Protein AF-A0A812ITG2-F1 (afdb_monomer_lite)

Radius of gyration: 19.4 Å; chains: 1; bounding box: 39×23×66 Å

pLDDT: mean 81.11, std 12.65, range [42.47, 95.81]

Structure (mmCIF, N/CA/C/O backbone):
data_AF-A0A812ITG2-F1
#
_entry.id   AF-A0A812ITG2-F1
#
loop_
_atom_site.group_PDB
_atom_site.id
_atom_site.type_symbol
_atom_site.label_atom_id
_atom_site.label_alt_id
_atom_site.label_comp_id
_atom_site.label_asym_id
_atom_site.label_entity_id
_atom_site.label_seq_id
_atom_site.pdbx_PDB_ins_code
_atom_site.Cartn_x
_atom_site.Cartn_y
_atom_site.Cartn_z
_atom_site.occupancy
_atom_site.B_iso_or_equiv
_atom_site.auth_seq_id
_atom_site.auth_comp_id
_atom_site.auth_asym_id
_atom_site.auth_atom_id
_atom_site.pdbx_PDB_model_num
ATOM 1 N N . MET A 1 1 ? -5.141 -1.075 44.033 1.00 42.47 1 MET A N 1
ATOM 2 C CA . MET A 1 1 ? -5.005 0.239 43.365 1.00 42.47 1 MET A CA 1
ATOM 3 C C . MET A 1 1 ? -4.069 0.037 42.176 1.00 42.47 1 MET A C 1
ATOM 5 O O . MET A 1 1 ? -2.878 0.191 42.354 1.00 42.47 1 MET A O 1
ATOM 9 N N . GLU A 1 2 ? -4.566 -0.388 41.006 1.00 43.84 2 GLU A N 1
ATOM 10 C CA . GLU A 1 2 ? -3.705 -0.751 39.847 1.00 43.84 2 GLU A CA 1
ATOM 11 C C . GLU A 1 2 ? -4.330 -0.413 38.470 1.00 43.84 2 GLU A C 1
ATOM 13 O O . GLU A 1 2 ? -3.938 -0.965 37.458 1.00 43.84 2 GLU A O 1
ATOM 18 N N . ARG A 1 3 ? -5.312 0.500 38.378 1.00 51.16 3 ARG A N 1
ATOM 19 C CA . ARG A 1 3 ? -6.020 0.785 37.099 1.00 51.16 3 ARG A CA 1
ATOM 20 C C . ARG A 1 3 ? -5.627 2.089 36.395 1.00 51.16 3 ARG A C 1
ATOM 22 O O . ARG A 1 3 ? -6.275 2.480 35.428 1.00 51.16 3 ARG A O 1
ATOM 29 N N . VAL A 1 4 ? -4.627 2.805 36.909 1.00 51.91 4 VAL A N 1
ATOM 30 C CA . VAL A 1 4 ? -4.254 4.138 36.395 1.00 51.91 4 VAL A CA 1
ATOM 31 C C . VAL A 1 4 ? -3.164 4.048 35.318 1.00 51.91 4 VAL A C 1
ATOM 33 O O . VAL A 1 4 ? -3.195 4.835 34.378 1.00 51.91 4 VAL A O 1
ATOM 36 N N . SER A 1 5 ? -2.270 3.053 35.397 1.00 54.03 5 SER A N 1
ATOM 37 C CA . SER A 1 5 ? -1.151 2.882 34.452 1.00 54.03 5 SER A CA 1
ATOM 38 C C . SER A 1 5 ? -1.609 2.454 33.052 1.00 54.03 5 SER A C 1
ATOM 40 O O . SER A 1 5 ? -1.211 3.057 32.065 1.00 54.03 5 SER A O 1
ATOM 42 N N . GLU A 1 6 ? -2.523 1.482 32.955 1.00 50.56 6 GLU A N 1
ATOM 43 C CA . GLU A 1 6 ? -2.956 0.913 31.663 1.00 50.56 6 GLU A CA 1
ATOM 44 C C . GLU A 1 6 ? -3.733 1.905 30.779 1.00 50.56 6 GLU A C 1
ATOM 46 O O . GLU A 1 6 ? -3.710 1.812 29.553 1.00 50.56 6 GLU A O 1
ATOM 51 N N . ARG A 1 7 ? -4.428 2.880 31.384 1.00 52.06 7 ARG A N 1
ATOM 52 C CA . ARG A 1 7 ? -5.195 3.888 30.632 1.00 52.06 7 ARG A CA 1
ATOM 53 C C . ARG A 1 7 ? -4.287 4.919 29.965 1.00 52.06 7 ARG A C 1
ATOM 55 O O . ARG A 1 7 ? -4.543 5.276 28.818 1.00 52.06 7 ARG A O 1
ATOM 62 N N . ALA A 1 8 ? -3.232 5.352 30.653 1.00 51.72 8 ALA A N 1
ATOM 63 C CA . ALA A 1 8 ? -2.276 6.324 30.128 1.00 51.72 8 ALA A CA 1
ATOM 64 C C . ALA A 1 8 ? -1.470 5.755 28.945 1.00 51.72 8 ALA A C 1
ATOM 66 O O . ALA A 1 8 ? -1.306 6.442 27.937 1.00 51.72 8 ALA A O 1
ATOM 67 N N . ASP A 1 9 ? -1.071 4.481 29.024 1.00 55.31 9 ASP A N 1
ATOM 68 C CA . ASP A 1 9 ? -0.391 3.784 27.923 1.00 55.31 9 ASP A CA 1
ATOM 69 C C . ASP A 1 9 ? -1.299 3.617 26.697 1.00 55.31 9 ASP A C 1
ATOM 71 O O . ASP A 1 9 ? -0.849 3.762 25.558 1.00 55.31 9 ASP A O 1
ATOM 75 N N . SER A 1 10 ? -2.600 3.377 26.901 1.00 63.41 10 SER A N 1
ATOM 76 C CA . SER A 1 10 ? -3.553 3.239 25.792 1.00 63.41 10 SER A CA 1
ATOM 77 C C . SER A 1 10 ? -3.783 4.554 25.036 1.00 63.41 10 SER A C 1
ATOM 79 O O . SER A 1 10 ? -3.878 4.555 23.808 1.00 63.41 10 SER A O 1
ATOM 81 N N . GLU A 1 11 ? -3.805 5.680 25.754 1.00 65.00 11 GLU A N 1
ATOM 82 C CA . GLU A 1 11 ? -4.009 7.018 25.190 1.00 65.00 11 GLU A CA 1
ATOM 83 C C . GLU A 1 11 ? -2.769 7.475 24.403 1.00 65.00 11 GLU A C 1
ATOM 85 O O . GLU A 1 11 ? -2.881 7.961 23.274 1.00 65.00 11 GLU A O 1
ATOM 90 N N . ALA A 1 12 ? -1.575 7.245 24.965 1.00 66.19 12 ALA A N 1
ATOM 91 C CA . ALA A 1 12 ? -0.303 7.533 24.311 1.00 66.19 12 ALA A CA 1
ATOM 92 C C . ALA A 1 12 ? -0.152 6.719 23.017 1.00 66.19 12 ALA A C 1
ATOM 94 O O . ALA A 1 12 ? 0.070 7.296 21.951 1.00 66.19 12 ALA A O 1
ATOM 95 N N . THR A 1 13 ? -0.402 5.408 23.075 1.00 73.38 13 THR A N 1
ATOM 96 C CA . THR A 1 13 ? -0.329 4.511 21.908 1.00 73.38 13 THR A CA 1
ATOM 97 C C . THR A 1 13 ? -1.326 4.910 20.814 1.00 73.38 13 THR A C 1
ATOM 99 O O . THR A 1 13 ? -1.000 4.918 19.625 1.00 73.38 13 THR A O 1
ATOM 102 N N . TYR A 1 14 ? -2.548 5.299 21.192 1.00 75.12 14 TYR A N 1
ATOM 103 C CA . TYR A 1 14 ? -3.559 5.754 20.237 1.00 75.12 14 TYR A CA 1
ATOM 104 C C . TYR A 1 14 ? -3.186 7.092 19.579 1.00 75.12 14 TYR A C 1
ATOM 106 O O . TYR A 1 14 ? -3.431 7.298 18.385 1.00 75.12 14 TYR A O 1
ATOM 114 N N . SER A 1 15 ? -2.549 7.994 20.329 1.00 82.50 15 SER A N 1
ATOM 115 C CA . SER A 1 15 ? -2.059 9.272 19.804 1.00 82.50 15 SER A CA 1
ATOM 116 C C . SER A 1 15 ? -0.927 9.087 18.786 1.00 82.50 15 SER A C 1
ATOM 118 O O . SER A 1 15 ? -0.921 9.741 17.739 1.00 82.50 15 SER A O 1
ATOM 120 N N . GLU A 1 16 ? -0.022 8.137 19.029 1.00 85.56 16 GLU A N 1
ATOM 121 C CA . GLU A 1 16 ? 1.066 7.810 18.110 1.00 85.56 16 GLU A CA 1
ATOM 122 C C . GLU A 1 16 ? 0.557 7.163 16.826 1.00 85.56 16 GLU A C 1
ATOM 124 O O . GLU A 1 16 ? 0.972 7.571 15.738 1.00 85.56 16 GLU A O 1
ATOM 129 N N . LEU A 1 17 ? -0.399 6.235 16.936 1.00 81.94 17 LEU A N 1
ATOM 130 C CA . LEU A 1 17 ? -1.051 5.615 15.784 1.00 81.94 17 LEU A CA 1
ATOM 131 C C . LEU A 1 17 ? -1.721 6.666 14.892 1.00 81.94 17 LEU A C 1
ATOM 133 O O . LEU A 1 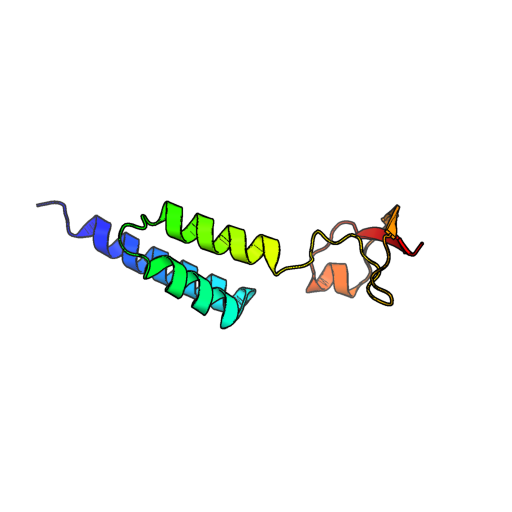17 ? -1.533 6.664 13.678 1.00 81.94 17 LEU A O 1
ATOM 137 N N . ARG A 1 18 ? -2.471 7.601 15.485 1.00 84.81 18 ARG A N 1
ATOM 138 C CA . ARG A 1 18 ? -3.111 8.697 14.743 1.00 84.81 18 ARG A CA 1
ATOM 139 C C . ARG A 1 18 ? -2.091 9.593 14.059 1.00 84.81 18 ARG A C 1
ATOM 141 O O . ARG A 1 18 ? -2.278 9.946 12.898 1.00 84.81 18 ARG A O 1
ATOM 148 N N . ARG A 1 19 ? -1.011 9.949 14.757 1.00 88.00 19 ARG A N 1
ATOM 149 C CA . ARG A 1 19 ? 0.067 10.762 14.187 1.00 88.00 19 ARG A CA 1
ATOM 150 C C . ARG A 1 19 ? 0.709 10.062 12.990 1.00 88.00 19 ARG A C 1
ATOM 152 O O . ARG A 1 19 ? 0.919 10.701 11.965 1.00 88.00 19 ARG A O 1
ATOM 159 N N . TRP A 1 20 ? 0.987 8.765 13.110 1.00 86.81 20 TRP A N 1
ATOM 160 C CA . TRP A 1 20 ? 1.553 7.969 12.025 1.00 86.81 20 TRP A CA 1
ATOM 161 C C . TRP A 1 20 ? 0.585 7.863 10.837 1.00 86.81 20 TRP A C 1
ATOM 163 O O . TRP A 1 20 ? 0.956 8.232 9.729 1.00 86.81 20 TRP A O 1
ATOM 173 N N . ILE A 1 21 ? -0.682 7.498 11.065 1.00 85.75 21 ILE A N 1
ATOM 174 C CA . ILE A 1 21 ? -1.696 7.415 9.996 1.00 85.75 21 ILE A CA 1
ATOM 175 C C . ILE A 1 21 ? -1.885 8.763 9.299 1.00 85.75 21 ILE A C 1
ATOM 177 O O . ILE A 1 21 ? -1.978 8.812 8.078 1.00 85.75 21 ILE A O 1
ATOM 181 N N . SER A 1 22 ? -1.911 9.865 10.052 1.00 86.62 22 SER A N 1
ATOM 182 C CA . SER A 1 22 ? -2.019 11.207 9.476 1.00 86.62 22 SER A CA 1
ATOM 183 C C . SER A 1 22 ? -0.848 11.550 8.566 1.00 86.62 22 SER A C 1
ATOM 185 O O . SER A 1 22 ? -1.036 12.266 7.585 1.00 86.62 22 SER A O 1
ATOM 187 N N . LYS A 1 23 ? 0.358 11.106 8.930 1.00 86.31 23 LYS A N 1
ATOM 188 C CA . LYS A 1 23 ? 1.580 11.368 8.176 1.00 86.31 23 LYS A CA 1
ATOM 189 C C . LYS A 1 23 ? 1.620 10.541 6.891 1.00 86.31 23 LYS A C 1
ATOM 191 O O . LYS A 1 23 ? 1.940 11.092 5.847 1.00 86.31 23 LYS A O 1
ATOM 196 N N . GLU A 1 24 ? 1.292 9.253 6.973 1.00 83.50 24 GLU A N 1
ATOM 197 C CA . GLU A 1 24 ? 1.450 8.312 5.855 1.00 83.50 24 GLU A CA 1
ATOM 198 C C . GLU A 1 24 ? 0.229 8.273 4.918 1.00 83.50 24 GLU A C 1
ATOM 200 O O . GLU A 1 24 ? 0.379 8.116 3.711 1.00 83.50 24 GLU A O 1
ATOM 205 N N . TYR A 1 25 ? -0.986 8.444 5.452 1.00 81.25 25 TYR A N 1
ATOM 206 C CA . TYR A 1 25 ? -2.251 8.252 4.719 1.00 81.25 25 TYR A CA 1
ATOM 207 C C . TYR A 1 25 ? -3.173 9.481 4.734 1.00 81.25 25 TYR A C 1
ATOM 209 O O . TYR A 1 25 ? -4.312 9.421 4.258 1.00 81.25 25 TYR A O 1
ATOM 217 N N . GLY A 1 26 ? -2.704 10.595 5.302 1.00 85.62 26 GLY A N 1
ATOM 218 C CA . GLY A 1 26 ? -3.419 11.866 5.325 1.00 85.62 26 GLY A CA 1
ATOM 219 C C . GLY A 1 26 ? -4.734 11.845 6.114 1.00 85.62 26 GLY A C 1
ATOM 220 O O . GLY A 1 26 ? -4.981 11.010 6.991 1.00 85.62 26 GLY A O 1
ATOM 221 N N . SER A 1 27 ? -5.604 12.806 5.799 1.00 86.75 27 SER A N 1
ATOM 222 C CA . SER A 1 27 ? -6.906 12.979 6.454 1.00 86.75 27 SER A CA 1
ATOM 223 C C . SER A 1 27 ? -7.868 11.818 6.189 1.00 86.75 27 SER A C 1
ATOM 225 O O . SER A 1 27 ? -8.660 11.481 7.068 1.00 86.75 27 SER A O 1
ATOM 227 N N . THR A 1 28 ? -7.777 11.172 5.024 1.00 84.69 28 THR A N 1
ATOM 228 C CA . THR A 1 28 ? -8.636 10.040 4.652 1.00 84.69 28 THR A CA 1
ATOM 229 C C . THR A 1 28 ? -8.395 8.833 5.555 1.00 84.69 28 THR A C 1
ATOM 231 O O . THR A 1 28 ? -9.351 8.285 6.103 1.00 84.69 28 THR A O 1
ATOM 234 N N . GLY A 1 29 ? -7.132 8.458 5.792 1.00 83.06 29 GLY A N 1
ATOM 235 C CA . GLY A 1 29 ? -6.811 7.360 6.709 1.00 83.06 29 GLY A CA 1
ATOM 236 C C . GLY A 1 29 ? -7.264 7.647 8.143 1.00 83.06 29 GLY A C 1
ATOM 237 O O . GLY A 1 29 ? -7.842 6.785 8.807 1.00 83.06 29 GLY A O 1
ATOM 238 N N . LEU A 1 30 ? -7.082 8.887 8.607 1.00 86.38 30 LEU A N 1
ATOM 239 C CA . LEU A 1 30 ? -7.567 9.314 9.921 1.00 86.38 30 LEU A CA 1
ATOM 240 C C . LEU A 1 30 ? -9.091 9.231 10.046 1.00 86.38 30 LEU A C 1
ATOM 242 O O . LEU A 1 30 ? -9.588 8.781 11.078 1.00 86.38 30 LEU A O 1
ATOM 246 N N . HIS A 1 31 ? -9.823 9.668 9.020 1.00 87.44 31 HIS A N 1
ATOM 247 C CA . HIS A 1 31 ? -11.281 9.604 8.995 1.00 87.44 31 HIS A CA 1
ATOM 248 C C . HIS A 1 31 ? -11.766 8.156 9.117 1.00 87.44 31 HIS A C 1
ATOM 250 O O . HIS A 1 31 ? -12.633 7.861 9.931 1.00 87.44 31 HIS A O 1
ATOM 256 N N . GLN A 1 32 ? -11.150 7.232 8.383 1.00 84.69 32 GLN A N 1
ATOM 257 C CA . GLN A 1 32 ? -11.557 5.825 8.387 1.00 84.69 32 GLN A CA 1
ATOM 258 C C . GLN A 1 32 ? -11.277 5.130 9.717 1.00 84.69 32 GLN A C 1
ATOM 260 O O . GLN A 1 32 ? -12.129 4.398 10.221 1.00 84.69 32 GLN A O 1
ATOM 265 N N . LEU A 1 33 ? -10.138 5.424 10.355 1.00 85.38 33 LEU A N 1
ATOM 266 C CA . LEU A 1 33 ? -9.879 4.944 11.713 1.00 85.38 33 LEU A CA 1
ATOM 267 C C . LEU A 1 33 ? -10.931 5.476 12.708 1.00 85.38 33 LEU A C 1
ATOM 269 O O . LEU A 1 33 ? -11.398 4.740 13.578 1.00 85.38 33 LEU A O 1
ATOM 273 N N . GLN A 1 34 ? -11.315 6.751 12.583 1.00 86.38 34 GLN A N 1
ATOM 274 C CA . GLN A 1 34 ? -12.329 7.361 13.444 1.00 86.38 34 GLN A CA 1
ATOM 275 C C . GLN A 1 34 ? -13.707 6.733 13.239 1.00 86.38 34 GLN A C 1
ATOM 277 O O . GLN A 1 34 ? -14.357 6.399 14.227 1.00 86.38 34 GLN A O 1
ATOM 282 N N . GLU A 1 35 ? -14.138 6.528 11.998 1.00 85.81 35 GLU A N 1
ATOM 283 C CA . GLU A 1 35 ? -15.417 5.878 11.698 1.00 85.81 35 GLU A CA 1
ATOM 284 C C . GLU A 1 35 ? -15.452 4.440 12.221 1.00 85.81 35 GLU A C 1
ATOM 286 O O . GLU A 1 35 ? -16.391 4.067 12.925 1.00 85.81 35 GLU A O 1
ATOM 291 N N . ALA A 1 36 ? -14.378 3.672 12.021 1.00 82.44 36 ALA A N 1
ATOM 292 C CA . ALA A 1 36 ? -14.260 2.325 12.574 1.00 82.44 36 ALA A CA 1
ATOM 293 C C . ALA A 1 36 ? -14.344 2.305 14.114 1.00 82.44 36 ALA A C 1
ATOM 295 O O . ALA A 1 36 ? -14.910 1.376 14.696 1.00 82.44 36 ALA A O 1
ATOM 296 N N . SER A 1 37 ? -13.827 3.338 14.792 1.00 81.62 37 SER A N 1
ATOM 297 C CA . SER A 1 37 ? -13.881 3.458 16.259 1.00 81.62 37 SER A CA 1
ATOM 298 C C . SER A 1 37 ? -15.255 3.850 16.816 1.00 81.62 37 SER A C 1
ATOM 300 O O . SER A 1 37 ? -15.539 3.574 17.980 1.00 81.62 37 SER A O 1
ATOM 302 N N . LYS A 1 38 ? -16.119 4.470 16.002 1.00 82.81 38 LYS A N 1
ATOM 303 C CA . LYS A 1 38 ? -17.470 4.902 16.406 1.00 82.81 38 LYS A CA 1
ATOM 304 C C . LYS A 1 38 ? -18.496 3.767 16.393 1.00 82.81 38 LYS A C 1
ATOM 306 O O . LYS A 1 38 ? -19.578 3.918 16.958 1.00 82.81 38 LYS A O 1
ATOM 311 N N . VAL A 1 39 ? -18.179 2.636 15.764 1.00 78.62 39 VAL A N 1
ATOM 312 C CA . VAL A 1 39 ? -19.073 1.475 15.701 1.00 78.62 39 VAL A CA 1
ATOM 313 C C . VAL A 1 39 ? -19.232 0.868 17.099 1.00 78.62 39 VAL A C 1
ATOM 315 O O . VAL A 1 39 ? -18.277 0.378 17.704 1.00 78.62 39 VAL A O 1
ATOM 318 N N . SER A 1 40 ? -20.458 0.880 17.629 1.00 70.56 40 SER A N 1
ATOM 319 C CA . SER A 1 40 ? -20.749 0.367 18.972 1.00 70.56 40 SER A CA 1
ATOM 320 C C . SER A 1 40 ? -20.374 -1.114 19.099 1.00 70.56 40 SER A C 1
ATOM 322 O O . SER A 1 40 ? -20.804 -1.936 18.289 1.00 70.56 40 SER A O 1
ATOM 324 N N . GLY A 1 41 ? -19.609 -1.469 20.132 1.00 73.44 41 GLY A N 1
ATOM 325 C CA . GLY A 1 41 ? -19.149 -2.844 20.349 1.00 73.44 41 GLY A CA 1
ATOM 326 C C . GLY A 1 41 ? -17.885 -3.226 19.568 1.00 73.44 41 GLY A C 1
ATOM 327 O O . GLY A 1 41 ? -17.462 -4.381 19.643 1.00 73.44 41 GLY A O 1
ATOM 328 N N . ASN A 1 42 ? -17.255 -2.295 18.841 1.00 73.75 42 ASN A N 1
ATOM 329 C CA . ASN A 1 42 ? -15.938 -2.545 18.265 1.00 73.75 42 ASN A CA 1
ATOM 330 C C . ASN A 1 42 ? -14.863 -2.569 19.361 1.00 73.75 42 ASN A C 1
ATOM 332 O O . ASN A 1 42 ? -14.695 -1.629 20.133 1.00 73.75 42 ASN A O 1
ATOM 336 N N . THR A 1 43 ? -14.105 -3.662 19.408 1.00 82.31 43 THR A N 1
ATOM 337 C CA . THR A 1 43 ? -12.839 -3.727 20.145 1.00 82.31 43 THR A CA 1
ATOM 338 C C . THR A 1 43 ? -11.738 -3.058 19.324 1.00 82.31 43 THR A C 1
ATOM 340 O O . THR A 1 43 ? -11.857 -2.961 18.101 1.00 82.31 43 THR A O 1
ATOM 343 N N . SER A 1 44 ? -10.624 -2.669 19.950 1.00 80.25 44 SER A N 1
ATOM 344 C CA . SER A 1 44 ? -9.470 -2.081 19.245 1.00 80.25 44 SER A CA 1
ATOM 345 C C . SER A 1 44 ? -8.993 -2.944 18.067 1.00 80.25 44 SER A C 1
ATOM 347 O O . SER A 1 44 ? -8.632 -2.426 17.016 1.00 80.25 44 SER A O 1
ATOM 349 N N . ILE A 1 45 ? -9.076 -4.273 18.198 1.00 80.44 45 ILE A N 1
ATOM 350 C CA . ILE A 1 45 ? -8.752 -5.224 17.123 1.00 80.44 45 ILE A CA 1
ATOM 351 C C . ILE A 1 45 ? -9.717 -5.089 15.940 1.00 80.44 45 ILE A C 1
ATOM 353 O O . ILE A 1 45 ? -9.290 -5.169 14.792 1.00 80.44 45 ILE A O 1
ATOM 357 N N . LYS A 1 46 ? -11.016 -4.905 16.194 1.00 82.94 46 LYS A N 1
ATOM 358 C CA . LYS A 1 46 ? -12.016 -4.768 15.132 1.00 82.94 46 LYS A CA 1
ATOM 359 C C . LYS A 1 46 ? -11.872 -3.434 14.397 1.00 82.94 46 LYS A C 1
ATOM 361 O O . LYS A 1 46 ? -11.889 -3.432 13.176 1.00 82.94 46 LYS A O 1
ATOM 366 N N . VAL A 1 47 ? -11.573 -2.354 15.125 1.00 83.19 47 VAL A N 1
ATOM 367 C CA . VAL A 1 47 ? -11.233 -1.046 14.534 1.00 83.19 47 VAL A CA 1
ATOM 368 C C . VAL A 1 47 ? -10.046 -1.158 13.572 1.00 83.19 47 VAL A C 1
ATOM 370 O O . VAL A 1 47 ? -10.110 -0.669 12.448 1.00 83.19 47 VAL A O 1
ATOM 373 N N . LEU A 1 48 ? -8.974 -1.842 13.987 1.00 85.06 48 LEU A N 1
ATOM 374 C CA . LEU A 1 48 ? -7.802 -2.053 13.134 1.00 85.06 48 LEU A CA 1
ATOM 375 C C . LEU A 1 48 ? -8.123 -2.924 11.913 1.00 85.06 48 LEU A C 1
ATOM 377 O O . LEU A 1 48 ? -7.654 -2.628 10.820 1.00 85.06 48 LEU A O 1
ATOM 381 N N . LYS A 1 49 ? -8.939 -3.974 12.069 1.00 87.25 49 LYS A N 1
ATOM 382 C CA . LYS A 1 49 ? -9.379 -4.813 10.942 1.00 87.25 49 LYS A CA 1
ATOM 383 C C . LYS A 1 49 ? -10.182 -4.023 9.913 1.00 87.25 49 LYS A C 1
ATOM 385 O O . LYS A 1 49 ? -9.938 -4.184 8.719 1.00 87.25 49 LYS A O 1
ATOM 390 N N . ASP A 1 50 ? -11.097 -3.173 10.365 1.00 85.06 50 ASP A N 1
ATOM 391 C CA . ASP A 1 50 ? -11.911 -2.332 9.487 1.00 85.06 50 ASP A CA 1
ATOM 392 C C . ASP A 1 50 ? -11.016 -1.323 8.742 1.00 85.06 50 ASP A C 1
ATOM 394 O O . ASP A 1 50 ? -11.096 -1.206 7.519 1.00 85.06 50 ASP A O 1
ATOM 398 N N . PHE A 1 51 ? -10.068 -0.690 9.447 1.00 86.56 51 PHE A N 1
ATOM 399 C CA . PHE A 1 51 ? -9.070 0.195 8.838 1.00 86.56 51 PHE A CA 1
ATOM 400 C C . PHE A 1 51 ? -8.200 -0.521 7.793 1.00 86.56 51 PHE A C 1
ATOM 402 O O . PHE A 1 51 ? -8.025 -0.010 6.690 1.00 86.56 51 PHE A O 1
ATOM 409 N N . PHE A 1 52 ? -7.674 -1.713 8.094 1.00 85.12 52 PHE A N 1
ATOM 410 C CA . PHE A 1 52 ? -6.855 -2.468 7.138 1.00 85.12 52 PHE A CA 1
ATOM 411 C C . PHE A 1 52 ? -7.656 -2.982 5.941 1.00 85.12 52 PHE A C 1
ATOM 413 O O . PHE A 1 52 ? -7.107 -3.096 4.848 1.00 85.12 52 PHE A O 1
ATOM 420 N N . THR A 1 53 ? -8.946 -3.266 6.128 1.00 86.12 53 THR A N 1
ATOM 421 C CA . THR A 1 53 ? -9.850 -3.630 5.030 1.00 86.12 53 THR A CA 1
ATOM 422 C C . THR A 1 53 ? -10.000 -2.457 4.068 1.00 86.12 53 THR A C 1
ATOM 424 O O . THR A 1 53 ? -9.727 -2.612 2.882 1.00 86.12 53 THR A O 1
ATOM 427 N N . TRP A 1 54 ? -10.316 -1.267 4.589 1.00 87.00 54 TRP A N 1
ATOM 428 C CA . TRP A 1 54 ? -10.347 -0.038 3.794 1.00 87.00 54 TRP A CA 1
ATOM 429 C C . TRP A 1 54 ? -9.007 0.228 3.091 1.00 87.00 54 TRP A C 1
ATOM 431 O O . TRP A 1 54 ? -8.974 0.485 1.890 1.00 87.00 54 TRP A O 1
ATOM 441 N N . PHE A 1 55 ? -7.895 0.120 3.822 1.00 85.75 55 PHE A N 1
ATOM 442 C CA . PHE A 1 55 ? -6.560 0.383 3.287 1.00 85.75 55 PHE A CA 1
ATOM 443 C C . PHE A 1 55 ? -6.212 -0.539 2.113 1.00 85.75 55 PHE A C 1
ATOM 445 O O . PHE A 1 55 ? -5.653 -0.077 1.121 1.00 85.75 55 PHE A O 1
ATOM 452 N N . ARG A 1 56 ? -6.556 -1.828 2.215 1.00 83.56 56 ARG A N 1
ATOM 453 C CA . ARG A 1 56 ? -6.364 -2.816 1.148 1.00 83.56 56 ARG A CA 1
ATOM 454 C C . ARG A 1 56 ? -7.205 -2.500 -0.088 1.00 83.56 56 ARG A C 1
ATOM 456 O O . ARG A 1 56 ? -6.740 -2.715 -1.202 1.00 83.56 56 ARG A O 1
ATOM 463 N N . ASP A 1 57 ? -8.442 -2.057 0.109 1.00 81.31 57 ASP A N 1
ATOM 464 C CA . ASP A 1 57 ? -9.395 -1.882 -0.986 1.00 81.31 57 ASP A CA 1
ATOM 465 C C . ASP A 1 57 ? -9.127 -0.582 -1.772 1.00 81.31 57 ASP A C 1
ATOM 467 O O . ASP A 1 57 ? -9.221 -0.577 -3.003 1.00 81.31 57 ASP A O 1
ATOM 471 N N . GLU A 1 58 ? -8.735 0.494 -1.079 1.00 79.31 58 GLU A N 1
ATOM 472 C CA . GLU A 1 58 ? -8.478 1.807 -1.688 1.00 79.31 58 GLU A CA 1
ATOM 473 C C . GLU A 1 58 ? -7.095 1.944 -2.319 1.00 79.31 58 GLU A C 1
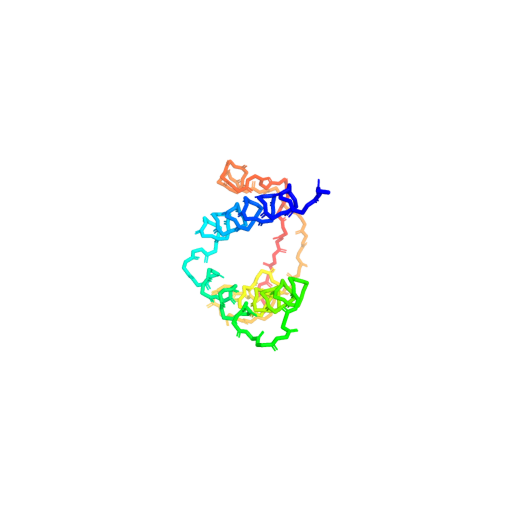ATOM 475 O O . GLU A 1 58 ? -6.946 2.607 -3.346 1.00 79.31 58 GLU A O 1
ATOM 480 N N . TYR A 1 59 ? -6.056 1.365 -1.716 1.00 73.56 59 TYR A N 1
ATOM 481 C CA . TYR A 1 59 ? -4.712 1.603 -2.218 1.00 73.56 59 TYR A CA 1
ATOM 482 C C . TYR A 1 59 ? -4.304 0.559 -3.270 1.00 73.56 59 TYR A C 1
ATOM 484 O O . TYR A 1 59 ? -4.262 -0.641 -2.997 1.00 73.56 59 TYR A O 1
ATOM 492 N N . PRO A 1 60 ? -3.920 1.000 -4.479 1.00 61.09 60 PRO A N 1
ATOM 493 C CA . PRO A 1 60 ? -3.746 0.129 -5.634 1.00 61.09 60 PRO A CA 1
ATOM 494 C C . PRO A 1 60 ? -2.396 -0.597 -5.678 1.00 61.09 60 PRO A C 1
ATOM 496 O O . PRO A 1 60 ? -2.051 -1.119 -6.731 1.00 61.09 60 PRO A O 1
ATOM 499 N N . TYR A 1 61 ? -1.626 -0.675 -4.584 1.00 60.81 61 TYR A N 1
ATOM 500 C CA . TYR A 1 61 ? -0.289 -1.298 -4.595 1.00 60.81 61 TYR A CA 1
ATOM 501 C C . TYR A 1 61 ? -0.289 -2.794 -4.970 1.00 60.81 61 TYR A C 1
ATOM 503 O O . TYR A 1 61 ? 0.775 -3.358 -5.199 1.00 60.81 61 TYR A O 1
ATOM 511 N N . TYR A 1 62 ? -1.462 -3.425 -5.096 1.00 58.75 62 TYR A N 1
ATOM 512 C CA . TYR A 1 62 ? -1.623 -4.785 -5.628 1.00 58.75 62 TYR A CA 1
ATOM 513 C C . TYR A 1 62 ? -2.201 -4.865 -7.043 1.00 58.75 62 TYR A C 1
ATOM 515 O O . TYR A 1 62 ? -2.342 -5.961 -7.586 1.00 58.75 62 TYR A O 1
ATOM 523 N N . ARG A 1 63 ? -2.594 -3.743 -7.649 1.00 60.94 63 ARG A N 1
ATOM 524 C CA . ARG A 1 63 ? -3.158 -3.759 -8.997 1.00 60.94 63 ARG A CA 1
ATOM 525 C C . ARG A 1 63 ? -1.995 -3.753 -9.979 1.00 60.94 63 ARG A C 1
ATOM 527 O O . ARG A 1 63 ? -1.439 -2.700 -10.268 1.00 60.94 63 ARG A O 1
ATOM 534 N N . GLY A 1 64 ? -1.641 -4.935 -10.487 1.00 70.12 64 GLY A N 1
ATOM 535 C CA . GLY A 1 64 ? -0.753 -5.133 -11.643 1.00 70.12 64 GLY A CA 1
ATOM 536 C C . GLY A 1 64 ? -1.384 -4.610 -12.938 1.00 70.12 64 GLY A C 1
ATOM 537 O O . GLY A 1 64 ? -1.516 -5.337 -13.915 1.00 70.12 64 GLY A O 1
ATOM 538 N N . ALA A 1 65 ? -1.872 -3.372 -12.902 1.00 80.44 65 ALA A N 1
ATOM 539 C CA . ALA A 1 65 ? -2.523 -2.696 -14.001 1.00 80.44 65 ALA A CA 1
ATOM 540 C C . ALA A 1 65 ? -1.594 -1.609 -14.538 1.00 80.44 65 ALA A C 1
ATOM 542 O O . ALA A 1 65 ? -0.877 -0.937 -13.789 1.00 80.44 65 ALA A O 1
ATOM 543 N N . CYS A 1 66 ? -1.600 -1.421 -15.852 1.00 85.81 66 CYS A N 1
ATOM 544 C CA . CYS A 1 66 ? -0.797 -0.402 -16.490 1.00 85.81 66 CYS A CA 1
ATOM 545 C C . CYS A 1 66 ? -1.281 0.978 -16.045 1.00 85.81 66 CYS A C 1
ATOM 547 O O . CYS A 1 66 ? -2.449 1.320 -16.207 1.00 85.81 66 CYS A O 1
ATOM 549 N N . LYS A 1 67 ? -0.362 1.818 -15.564 1.00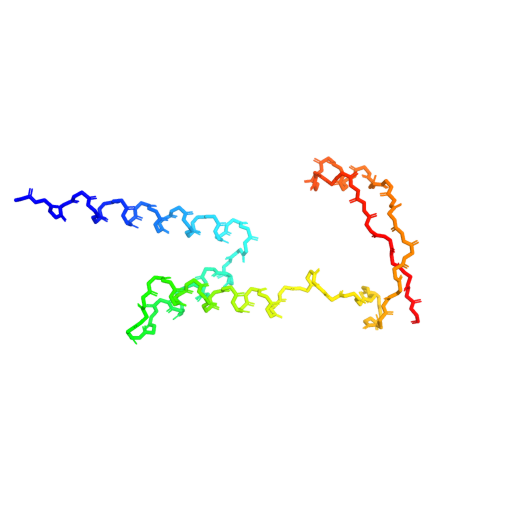 83.12 67 LYS A N 1
ATOM 550 C CA . LYS A 1 67 ? -0.676 3.192 -15.144 1.00 83.12 67 LYS A CA 1
ATOM 551 C C . LYS A 1 67 ? -1.288 4.050 -16.264 1.00 83.12 67 LYS A C 1
ATOM 553 O O . LYS A 1 67 ? -1.955 5.035 -15.969 1.00 83.12 67 LYS A O 1
ATOM 558 N N . SER A 1 68 ? -1.030 3.720 -17.530 1.00 87.00 68 SER A N 1
ATOM 559 C CA . SER A 1 68 ? -1.480 4.511 -18.681 1.00 87.00 68 SER A CA 1
ATOM 560 C C . SER A 1 68 ? -2.845 4.098 -19.233 1.00 87.00 68 SER A C 1
ATOM 562 O O . SER A 1 68 ? -3.563 4.965 -19.718 1.00 87.00 68 SER A O 1
ATOM 564 N N . CYS A 1 69 ? -3.195 2.809 -19.202 1.00 88.62 69 CYS A N 1
ATOM 565 C CA . CYS A 1 69 ? -4.420 2.294 -19.834 1.00 88.62 69 CYS A CA 1
ATOM 566 C C . CYS A 1 69 ? -5.236 1.332 -18.961 1.00 88.62 69 CYS A C 1
ATOM 568 O O . CYS A 1 69 ? -6.241 0.814 -19.429 1.00 88.62 69 CYS A O 1
ATOM 570 N N . GLU A 1 70 ? -4.810 1.074 -17.723 1.00 86.00 70 GLU A N 1
ATOM 571 C CA . GLU A 1 70 ? -5.484 0.206 -16.745 1.00 86.00 70 GLU A CA 1
ATOM 572 C C . GLU A 1 70 ? -5.619 -1.278 -17.152 1.00 86.00 70 GLU A C 1
ATOM 574 O O . GLU A 1 70 ? -6.188 -2.070 -16.401 1.00 86.00 70 GLU A O 1
ATOM 579 N N . ASN A 1 71 ? -5.034 -1.688 -18.284 1.00 87.94 71 ASN A N 1
ATOM 580 C CA . ASN A 1 71 ? -4.933 -3.092 -18.693 1.00 87.94 71 ASN A CA 1
ATOM 581 C C . ASN A 1 71 ? -4.041 -3.903 -17.751 1.00 87.94 71 ASN A C 1
ATOM 583 O O . ASN A 1 71 ? -3.166 -3.357 -17.078 1.00 87.94 71 ASN A O 1
ATOM 587 N N . ASN A 1 72 ? -4.197 -5.226 -17.785 1.00 87.50 72 ASN A N 1
ATOM 588 C CA . ASN A 1 72 ? -3.301 -6.141 -17.086 1.00 87.50 72 ASN A CA 1
ATOM 589 C C . ASN A 1 72 ? -1.856 -6.004 -17.578 1.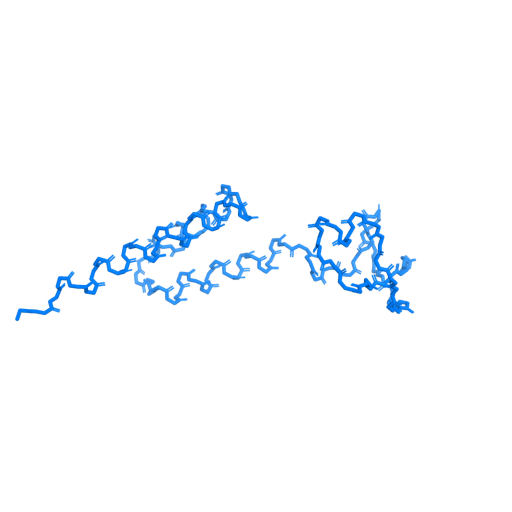00 87.50 72 ASN A C 1
ATOM 591 O O . ASN A 1 72 ? -1.591 -5.730 -18.756 1.00 87.50 72 ASN A O 1
ATOM 595 N N . THR A 1 73 ? -0.923 -6.238 -16.663 1.00 89.81 73 THR A N 1
ATOM 596 C CA . THR A 1 73 ? 0.499 -6.259 -16.966 1.00 89.81 73 THR A CA 1
ATOM 597 C C . THR A 1 73 ? 1.109 -7.634 -16.739 1.00 89.81 73 THR A C 1
ATOM 599 O O . THR A 1 73 ? 0.727 -8.366 -15.827 1.00 89.81 73 THR A O 1
ATOM 602 N N . ASP A 1 74 ? 2.100 -7.961 -17.562 1.00 90.88 74 ASP A N 1
ATOM 603 C CA . ASP A 1 74 ? 2.901 -9.170 -17.429 1.00 90.88 74 ASP A CA 1
ATOM 604 C C . ASP A 1 74 ? 4.223 -8.847 -16.737 1.00 90.88 74 ASP A C 1
ATOM 606 O O . ASP A 1 74 ? 4.924 -7.898 -17.100 1.00 90.88 74 ASP A O 1
ATOM 610 N N . PHE A 1 75 ? 4.583 -9.646 -15.736 1.00 90.31 75 PHE A N 1
ATOM 611 C CA . PHE A 1 75 ? 5.856 -9.506 -15.038 1.00 90.31 75 PHE A CA 1
ATOM 612 C C . PHE A 1 75 ? 7.025 -9.917 -15.942 1.00 90.31 75 PHE A C 1
ATOM 614 O O . PHE A 1 75 ? 7.052 -11.026 -16.474 1.00 90.31 75 PHE A O 1
ATOM 621 N N . LEU A 1 76 ? 8.018 -9.037 -16.081 1.00 91.19 76 LEU A N 1
ATOM 622 C CA . LEU A 1 76 ? 9.209 -9.273 -16.902 1.00 91.19 76 LEU A CA 1
ATOM 623 C C . LEU A 1 76 ? 10.435 -9.698 -16.090 1.00 91.19 76 LEU A C 1
ATOM 625 O O . LEU A 1 76 ? 11.333 -10.343 -16.631 1.00 91.19 76 LEU A O 1
ATOM 629 N N . GLY A 1 77 ? 10.512 -9.317 -14.816 1.00 93.38 77 GLY A N 1
ATOM 630 C CA . GLY A 1 77 ? 11.664 -9.613 -13.973 1.00 93.38 77 GLY A CA 1
ATOM 631 C C . GLY A 1 77 ? 12.024 -8.491 -13.009 1.00 93.38 77 GLY A C 1
ATOM 632 O O . GLY A 1 77 ? 11.346 -7.469 -12.907 1.00 93.38 77 GLY A O 1
ATOM 633 N N . LEU A 1 78 ? 13.130 -8.701 -12.299 1.00 95.56 78 LEU A N 1
ATOM 634 C CA . LEU A 1 78 ? 13.681 -7.744 -11.347 1.00 95.56 78 LEU A CA 1
ATOM 635 C C . LEU A 1 78 ? 14.760 -6.895 -12.014 1.00 95.56 78 LEU A C 1
ATOM 637 O O . LEU A 1 78 ? 15.655 -7.415 -12.682 1.00 95.56 78 LEU A O 1
ATOM 641 N N . VAL A 1 79 ? 14.702 -5.590 -11.787 1.00 95.06 79 VAL A N 1
ATOM 642 C CA . VAL A 1 79 ? 15.670 -4.615 -12.283 1.00 95.06 79 VAL A CA 1
ATOM 643 C C . VAL A 1 79 ? 16.226 -3.776 -11.141 1.00 95.06 79 VAL A C 1
ATOM 645 O O . VAL A 1 79 ? 15.665 -3.694 -10.044 1.00 95.06 79 VAL A O 1
ATOM 648 N N . ARG A 1 80 ? 17.370 -3.139 -11.400 1.00 95.00 80 ARG A N 1
ATOM 649 C CA . ARG A 1 80 ? 17.932 -2.161 -10.472 1.00 95.00 80 ARG A CA 1
ATOM 650 C C . ARG A 1 80 ? 17.023 -0.920 -10.448 1.00 95.00 80 ARG A C 1
ATOM 652 O O . ARG A 1 80 ? 16.762 -0.388 -11.526 1.00 95.00 80 ARG A O 1
ATOM 659 N N . PRO A 1 81 ? 16.616 -0.421 -9.269 1.00 95.81 81 PRO A N 1
ATOM 660 C CA . PRO A 1 81 ? 15.800 0.785 -9.172 1.00 95.81 81 PRO A CA 1
ATOM 661 C C . PRO A 1 81 ? 16.529 2.006 -9.732 1.00 95.81 81 PRO A C 1
ATOM 663 O O . PRO A 1 81 ? 17.765 2.086 -9.657 1.00 95.81 81 PRO A O 1
ATOM 666 N N . GLY A 1 82 ? 15.770 2.972 -10.242 1.00 93.38 82 GLY A N 1
ATOM 667 C CA . GLY A 1 82 ? 16.244 4.297 -10.634 1.00 93.38 82 GLY A CA 1
ATOM 668 C C . GLY A 1 82 ? 16.816 5.090 -9.455 1.00 93.38 82 GLY A C 1
ATOM 669 O O . GLY A 1 82 ? 16.787 4.653 -8.310 1.00 93.38 82 GLY A O 1
ATOM 670 N N . GLU A 1 83 ? 17.402 6.258 -9.716 1.00 95.75 83 GLU A N 1
ATOM 671 C CA . GLU A 1 83 ? 18.051 7.041 -8.655 1.00 95.75 83 GLU A CA 1
ATOM 672 C C . GLU A 1 83 ? 17.076 7.498 -7.567 1.00 95.75 83 GLU A C 1
ATOM 674 O O . GLU A 1 83 ? 17.310 7.186 -6.402 1.00 95.75 83 GLU A O 1
ATOM 679 N N . SER A 1 84 ? 15.965 8.130 -7.953 1.00 93.69 84 SER A N 1
ATOM 680 C CA . SER A 1 84 ? 14.926 8.592 -7.025 1.00 93.69 84 SER A CA 1
ATOM 681 C C . SER A 1 84 ? 14.302 7.447 -6.224 1.00 93.69 84 SER A C 1
ATOM 683 O O . SER A 1 84 ? 14.112 7.560 -5.016 1.00 93.69 84 SER A O 1
ATOM 685 N N . GLU A 1 85 ? 14.052 6.302 -6.862 1.00 93.56 85 GLU A N 1
ATOM 686 C CA . GLU A 1 85 ? 13.505 5.113 -6.196 1.00 93.56 85 GLU A CA 1
ATOM 687 C C . GLU A 1 85 ? 14.433 4.602 -5.086 1.00 93.56 85 GLU A C 1
ATOM 689 O O . GLU A 1 85 ? 13.961 4.146 -4.046 1.00 93.56 85 GLU A O 1
ATOM 694 N N . ARG A 1 86 ? 15.756 4.721 -5.261 1.00 93.94 86 ARG A N 1
ATOM 695 C CA . ARG A 1 86 ? 16.731 4.345 -4.226 1.00 93.94 86 ARG A CA 1
ATOM 696 C C . ARG A 1 86 ? 16.848 5.391 -3.126 1.00 93.94 86 ARG A C 1
ATOM 698 O O . ARG A 1 86 ? 16.910 5.024 -1.959 1.00 93.94 86 ARG A O 1
ATOM 705 N N . THR A 1 87 ? 16.964 6.668 -3.485 1.00 91.75 87 THR A N 1
ATOM 706 C CA . THR A 1 87 ? 17.306 7.732 -2.527 1.00 91.75 87 THR A CA 1
ATOM 707 C C . THR A 1 87 ? 16.107 8.194 -1.712 1.00 91.75 87 THR A C 1
ATOM 709 O O . THR A 1 87 ? 16.242 8.418 -0.514 1.00 91.75 87 THR A O 1
ATOM 712 N N . GLU A 1 88 ? 14.942 8.316 -2.344 1.00 90.38 88 GLU A N 1
ATOM 713 C CA . GLU A 1 88 ? 13.708 8.781 -1.706 1.00 90.38 88 GLU A CA 1
ATOM 714 C C . GLU A 1 88 ? 12.834 7.602 -1.281 1.00 90.38 88 GLU A C 1
ATOM 716 O O . GLU A 1 88 ? 12.296 7.591 -0.177 1.00 90.38 88 GLU A O 1
ATOM 721 N N . GLY A 1 89 ? 12.721 6.591 -2.149 1.00 84.50 89 GLY A N 1
ATOM 722 C CA . GLY A 1 89 ? 11.896 5.406 -1.906 1.00 84.50 89 GLY A CA 1
ATOM 723 C C . GLY A 1 89 ? 12.581 4.303 -1.097 1.00 84.50 89 GLY A C 1
ATOM 724 O O . GLY A 1 89 ? 11.906 3.390 -0.627 1.00 84.50 89 GLY A O 1
ATOM 725 N N . GLY A 1 90 ? 13.909 4.351 -0.9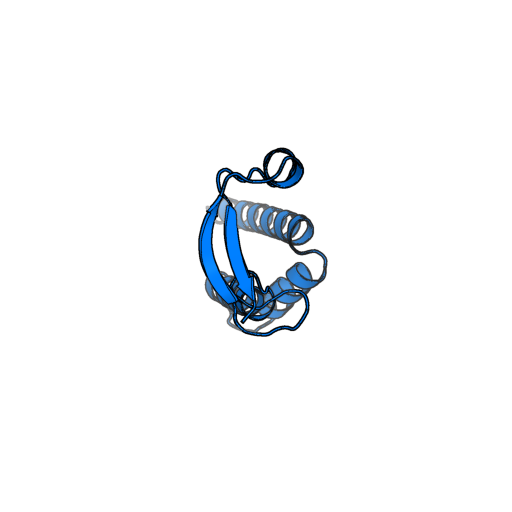37 1.00 91.88 90 GLY A N 1
ATOM 726 C CA . GLY A 1 90 ? 14.671 3.305 -0.247 1.00 91.88 90 GLY A CA 1
ATOM 727 C C . GLY A 1 90 ? 14.628 1.935 -0.939 1.00 91.88 90 GLY A C 1
ATOM 728 O O . GLY A 1 90 ? 14.887 0.918 -0.295 1.00 91.88 90 GLY A O 1
ATOM 729 N N . ALA A 1 91 ? 14.282 1.878 -2.230 1.00 91.00 91 ALA A N 1
ATOM 730 C CA . ALA A 1 91 ? 14.107 0.624 -2.951 1.00 91.00 91 ALA A CA 1
ATOM 731 C C . ALA A 1 91 ? 15.449 -0.095 -3.179 1.00 91.00 91 ALA A C 1
ATOM 733 O O . ALA A 1 91 ? 16.415 0.490 -3.675 1.00 91.00 91 ALA A O 1
ATOM 734 N N . GLY A 1 92 ? 15.495 -1.392 -2.859 1.00 93.69 92 GLY A N 1
ATOM 735 C CA . GLY A 1 92 ? 16.638 -2.264 -3.159 1.00 93.69 92 GLY A CA 1
ATOM 736 C C . GLY A 1 92 ? 16.565 -2.908 -4.549 1.00 93.69 92 GLY A C 1
ATOM 737 O O . GLY A 1 92 ? 17.585 -3.046 -5.224 1.00 93.69 92 GLY A O 1
ATOM 738 N N . VAL A 1 93 ? 15.357 -3.267 -4.988 1.00 93.19 93 VAL A N 1
ATOM 739 C CA . VAL A 1 93 ? 15.036 -3.875 -6.290 1.00 93.19 93 VAL A CA 1
ATOM 740 C C . VAL A 1 93 ? 13.687 -3.350 -6.778 1.00 93.19 93 VAL A C 1
ATOM 742 O O . VAL A 1 93 ? 12.843 -3.004 -5.952 1.00 93.19 93 VAL A O 1
ATOM 745 N N . CYS A 1 94 ? 13.489 -3.296 -8.095 1.00 92.06 94 CYS A N 1
ATOM 746 C CA . CYS A 1 94 ? 12.207 -2.953 -8.708 1.00 92.06 94 CYS A CA 1
ATOM 747 C C . CYS A 1 94 ? 11.714 -4.115 -9.565 1.00 92.06 94 CYS A C 1
ATOM 749 O O . CYS A 1 94 ? 12.483 -4.726 -10.307 1.00 92.06 94 CYS A O 1
ATOM 751 N N . GLU A 1 95 ? 10.424 -4.403 -9.481 1.00 91.38 95 GLU A N 1
ATOM 752 C CA . GLU A 1 95 ? 9.744 -5.306 -10.402 1.00 91.38 95 GLU A CA 1
ATOM 753 C C . GLU A 1 95 ? 9.372 -4.540 -11.671 1.00 91.38 95 GLU A C 1
ATOM 755 O O . GLU A 1 95 ? 8.807 -3.448 -11.608 1.00 91.38 95 GLU A O 1
ATOM 760 N N . MET A 1 96 ? 9.695 -5.103 -12.832 1.00 90.62 96 MET A N 1
ATOM 761 C CA . MET A 1 96 ? 9.344 -4.520 -14.119 1.00 90.62 96 MET A CA 1
ATOM 762 C C . MET A 1 96 ? 8.181 -5.288 -14.735 1.00 90.62 96 MET A C 1
ATOM 764 O O . MET A 1 96 ? 8.198 -6.518 -14.796 1.00 90.62 96 MET A O 1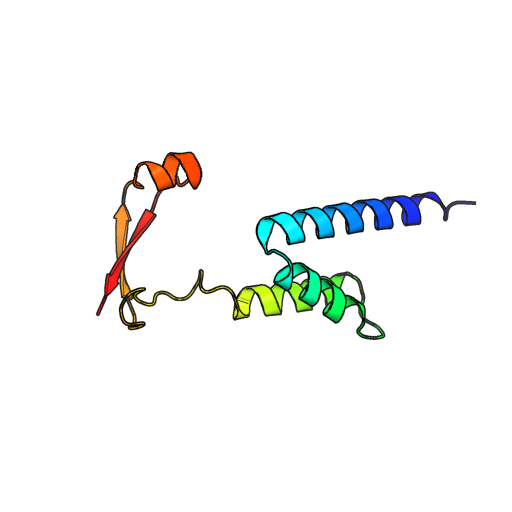
ATOM 768 N N . TYR A 1 97 ? 7.195 -4.545 -15.227 1.00 90.31 97 TYR A N 1
ATOM 769 C CA . TYR A 1 97 ? 5.981 -5.082 -15.823 1.00 90.31 97 TYR A CA 1
ATOM 770 C C . TYR A 1 97 ? 5.767 -4.496 -17.223 1.00 90.31 97 TYR A C 1
ATOM 772 O O . TYR A 1 97 ? 6.029 -3.312 -17.447 1.00 90.31 97 TYR A O 1
ATOM 780 N N . PHE A 1 98 ? 5.279 -5.309 -18.157 1.00 89.88 98 PHE A N 1
ATOM 781 C CA . PHE A 1 98 ? 4.905 -4.896 -19.509 1.00 89.88 98 PHE A CA 1
ATOM 782 C C . PHE A 1 98 ? 3.389 -4.802 -19.637 1.00 89.88 98 PHE A C 1
ATOM 784 O O . PHE A 1 98 ? 2.675 -5.683 -19.169 1.00 89.88 98 PHE A O 1
ATOM 791 N N . CYS A 1 99 ? 2.890 -3.742 -20.267 1.00 90.44 99 CYS A N 1
ATOM 792 C CA . CYS A 1 99 ? 1.464 -3.623 -20.551 1.00 90.44 99 CYS A CA 1
ATOM 793 C C . CYS A 1 99 ? 1.074 -4.527 -21.717 1.00 90.44 99 CYS A C 1
ATOM 795 O O . CYS A 1 99 ? 1.678 -4.419 -22.784 1.00 90.44 99 CYS A O 1
ATOM 797 N N . THR A 1 100 ? 0.042 -5.346 -21.515 1.00 81.06 100 THR A N 1
ATOM 798 C CA . THR A 1 100 ? -0.562 -6.163 -22.577 1.00 81.06 100 THR A CA 1
ATOM 799 C C . THR A 1 100 ? -1.582 -5.394 -23.411 1.00 81.06 100 THR A C 1
ATOM 801 O O . THR A 1 100 ? -2.224 -4.449 -22.879 1.00 81.06 100 THR A O 1
#

Sequence (100 aa):
MERVSERADSEATYSELRRWISKEYGSTGLHQLQEASKVSGNTSIKVLKDFFTWFRDEYPYYRGACKSCENNTDFLGLVRPGESERTEGGAGVCEMYFCT

Foldseek 3Di:
DPDPVVVVVVVVVVVVVLVVCCVPPNPVLNVLLVVLVPPPPDDPVSSVVSSVVVVVVPDCPPQCADPPPRAHWDWDDKDADDPCCCPVVVDRIDTDTHGD

Organism: Symbiodinium pilosum (NCBI:txid2952)

Secondary structure (DSSP, 8-state):
--SSHHHHHHHHHHHHHHHHHHHHHHHHHHHHHHHHHHSTT--HHHHHHHHHHHHHHH-GGG--B-TTT--BEEEEEEEPPPHHHHHTS--S-EEEEEE-